Protein AF-A0A2S8FWR8-F1 (afdb_monomer_lite)

Sequence (153 aa):
MHPSSENPFQSPAVLEQIPPRPSEIDSTDDSMPALVALTWMFFLFAATIHAMASVYLRDISLGVAAIVSCGVGFAILYPSVLTWGLGLSYSFLMVLVMLALSAITYVGPRPPVIFEMPPLVLYLLIVFLLFQTSRRYYFDAPKHLEPKEPVES

Structure (mmCIF, N/CA/C/O backbone):
data_AF-A0A2S8FWR8-F1
#
_entry.id   AF-A0A2S8FWR8-F1
#
loop_
_atom_site.group_PDB
_atom_site.id
_atom_site.type_symbol
_atom_site.label_atom_id
_atom_site.label_alt_id
_atom_site.label_comp_id
_atom_site.label_asym_id
_atom_site.label_entity_id
_atom_site.label_seq_id
_atom_site.pdbx_PDB_ins_code
_atom_site.Cartn_x
_atom_site.Cartn_y
_atom_site.Cartn_z
_atom_site.occupancy
_atom_site.B_iso_or_equiv
_atom_site.auth_seq_id
_atom_site.auth_comp_id
_atom_site.auth_asym_id
_atom_site.auth_atom_id
_atom_site.pdbx_PDB_model_num
ATOM 1 N N . MET A 1 1 ? 72.124 -26.509 -49.953 1.00 44.00 1 MET A N 1
ATOM 2 C CA . MET A 1 1 ? 70.662 -26.481 -50.162 1.00 44.00 1 MET A CA 1
ATOM 3 C C . MET A 1 1 ? 70.010 -26.877 -48.850 1.00 44.00 1 MET A C 1
ATOM 5 O O . MET A 1 1 ? 70.086 -28.040 -48.485 1.00 44.00 1 MET A O 1
ATOM 9 N N . HIS A 1 2 ? 69.476 -25.908 -48.110 1.00 43.12 2 HIS A N 1
ATOM 10 C CA . HIS A 1 2 ? 68.665 -26.151 -46.915 1.00 43.12 2 HIS A CA 1
ATOM 11 C C . HIS A 1 2 ? 67.205 -25.885 -47.292 1.00 43.12 2 HIS A C 1
ATOM 13 O O . HIS A 1 2 ? 66.949 -24.821 -47.856 1.00 43.12 2 HIS A O 1
ATOM 19 N N . PRO A 1 3 ? 66.257 -26.791 -47.013 1.00 49.66 3 PRO A N 1
ATOM 20 C CA . PRO A 1 3 ? 64.853 -26.427 -47.047 1.00 49.66 3 PRO A CA 1
ATOM 21 C C . PRO A 1 3 ? 64.545 -25.597 -45.795 1.00 49.66 3 PRO A C 1
ATOM 23 O O . PRO A 1 3 ? 64.780 -26.039 -44.670 1.00 49.66 3 PRO A O 1
ATOM 26 N N . SER A 1 4 ? 64.051 -24.379 -45.995 1.00 58.84 4 SER A N 1
ATOM 27 C CA . SER A 1 4 ? 63.368 -23.599 -44.967 1.00 58.84 4 SER A CA 1
ATOM 28 C C . SER A 1 4 ? 62.099 -24.353 -44.574 1.00 58.84 4 SER A C 1
ATOM 30 O O . SER A 1 4 ? 61.191 -24.508 -45.387 1.00 58.84 4 SER A O 1
ATOM 32 N N . SER A 1 5 ? 62.067 -24.889 -43.352 1.00 56.16 5 SER A N 1
ATOM 33 C CA . SER A 1 5 ? 60.892 -25.564 -42.810 1.00 56.16 5 SER A CA 1
ATOM 34 C C . SER A 1 5 ? 59.807 -24.527 -42.523 1.00 56.16 5 SER A C 1
ATOM 36 O O . SER A 1 5 ? 59.793 -23.910 -41.456 1.00 56.16 5 SER A O 1
ATOM 38 N N . GLU A 1 6 ? 58.906 -24.316 -43.476 1.00 58.00 6 GLU A N 1
ATOM 39 C CA . GLU A 1 6 ? 57.635 -23.657 -43.200 1.00 58.00 6 GLU A CA 1
ATOM 40 C C . GLU A 1 6 ? 56.810 -24.604 -42.332 1.00 58.00 6 GLU A C 1
ATOM 42 O O . GLU A 1 6 ? 56.385 -25.679 -42.755 1.00 58.00 6 GLU A O 1
ATOM 47 N N . ASN A 1 7 ? 56.697 -24.250 -41.056 1.00 57.53 7 ASN A N 1
ATOM 48 C CA . ASN A 1 7 ? 55.927 -25.003 -40.087 1.00 57.53 7 ASN A CA 1
ATOM 49 C C . ASN A 1 7 ? 54.440 -24.954 -40.498 1.00 57.53 7 ASN A C 1
ATOM 51 O O . ASN A 1 7 ? 53.860 -23.868 -40.500 1.00 57.53 7 ASN A O 1
ATOM 55 N N . PRO A 1 8 ? 53.792 -26.094 -40.797 1.00 55.66 8 PRO A N 1
ATOM 56 C CA . PRO A 1 8 ? 52.405 -26.120 -41.263 1.00 55.66 8 PRO A CA 1
ATOM 57 C C . PRO A 1 8 ? 51.387 -25.779 -40.160 1.00 55.66 8 PRO A C 1
ATOM 59 O O . PRO A 1 8 ? 50.192 -25.714 -40.431 1.00 55.66 8 PRO A O 1
ATOM 62 N N . PHE A 1 9 ? 51.844 -25.555 -38.922 1.00 57.25 9 PHE A N 1
ATOM 63 C CA . PHE A 1 9 ? 51.018 -25.159 -37.778 1.00 57.25 9 PHE A CA 1
ATOM 64 C C . PHE A 1 9 ? 51.072 -23.658 -37.465 1.00 57.25 9 PHE A C 1
ATOM 66 O O . PHE A 1 9 ? 50.630 -23.242 -36.394 1.00 57.25 9 PHE A O 1
ATOM 73 N N . GLN A 1 10 ? 51.604 -22.825 -38.364 1.00 57.72 10 GLN A N 1
ATOM 74 C CA . GLN A 1 10 ? 51.436 -21.376 -38.257 1.00 57.72 10 GLN A CA 1
ATOM 75 C C . GLN A 1 10 ? 49.997 -21.007 -38.641 1.00 57.72 10 GLN A C 1
ATOM 77 O O . GLN A 1 10 ? 49.694 -20.640 -39.773 1.00 57.72 10 GLN A O 1
ATOM 82 N N . SER A 1 11 ? 49.087 -21.157 -37.679 1.00 61.25 11 SER A N 1
ATOM 83 C CA . SER A 1 11 ? 47.728 -20.630 -37.757 1.00 61.25 11 SER A CA 1
ATOM 84 C C . SER A 1 11 ? 47.800 -19.135 -38.090 1.00 61.25 11 SER A C 1
ATOM 86 O O . SER A 1 11 ? 48.658 -18.445 -37.524 1.00 61.25 11 SER A O 1
ATOM 88 N N . PRO A 1 12 ? 46.920 -18.602 -38.961 1.00 53.06 12 PRO A N 1
ATOM 89 C CA . PRO A 1 12 ? 46.820 -17.159 -39.129 1.00 53.06 12 PRO A CA 1
ATOM 90 C C . PRO A 1 12 ? 46.587 -16.562 -37.747 1.00 53.06 12 PRO A C 1
ATOM 92 O O . PRO A 1 12 ? 45.851 -17.158 -36.959 1.00 53.06 12 PRO A O 1
ATOM 95 N N . ALA A 1 13 ? 47.255 -15.444 -37.452 1.00 57.47 13 ALA A N 1
ATOM 96 C CA . ALA A 1 13 ? 47.075 -14.699 -36.218 1.00 57.47 13 ALA A CA 1
ATOM 97 C C . ALA A 1 13 ? 45.572 -14.568 -35.961 1.00 57.47 13 ALA A C 1
ATOM 99 O O . ALA A 1 13 ? 44.882 -13.781 -36.610 1.00 57.47 13 ALA A O 1
ATOM 100 N N . VAL A 1 14 ? 45.058 -15.421 -35.072 1.00 48.31 14 VAL A N 1
ATOM 101 C CA . VAL A 1 14 ? 43.722 -15.286 -34.526 1.00 48.31 14 VAL A CA 1
ATOM 102 C C . VAL A 1 14 ? 43.797 -13.923 -33.886 1.00 48.31 14 VAL A C 1
ATOM 104 O O . VAL A 1 14 ? 44.592 -13.732 -32.968 1.00 48.31 14 VAL A O 1
ATOM 107 N N . LEU A 1 15 ? 43.082 -12.961 -34.471 1.00 49.78 15 LEU A N 1
ATOM 108 C CA . LEU A 1 15 ? 42.814 -11.686 -33.836 1.00 49.78 15 LEU A CA 1
ATOM 109 C C . LEU A 1 15 ? 42.424 -12.045 -32.412 1.00 49.78 15 LEU A C 1
ATOM 111 O O . LEU A 1 15 ? 41.361 -12.630 -32.205 1.00 49.78 15 LEU A O 1
ATOM 115 N N . GLU A 1 16 ? 43.328 -11.795 -31.464 1.00 53.28 16 GLU A N 1
ATOM 116 C CA . GLU A 1 16 ? 42.997 -11.799 -30.056 1.00 53.28 16 GLU A CA 1
ATOM 117 C C . GLU A 1 16 ? 41.850 -10.803 -29.967 1.00 53.28 16 GLU A C 1
ATOM 119 O O . GLU A 1 16 ? 42.044 -9.587 -30.024 1.00 53.28 16 GLU A O 1
ATOM 124 N N . GLN A 1 17 ? 40.625 -11.328 -29.958 1.00 53.97 17 GLN A N 1
ATOM 125 C CA . GLN A 1 17 ? 39.458 -10.606 -29.516 1.00 53.97 17 GLN A CA 1
ATOM 126 C C . GLN A 1 17 ? 39.795 -10.260 -28.079 1.00 53.97 17 GLN A C 1
ATOM 128 O O . GLN A 1 17 ? 39.599 -11.060 -27.167 1.00 53.97 17 GLN A O 1
ATOM 133 N N . ILE A 1 18 ? 40.392 -9.083 -27.903 1.00 57.84 18 ILE A N 1
ATOM 134 C CA . ILE A 1 18 ? 40.478 -8.414 -26.622 1.00 57.84 18 ILE A CA 1
ATOM 135 C C . ILE A 1 18 ? 39.043 -8.484 -26.101 1.00 57.84 18 ILE A C 1
ATOM 137 O O . ILE A 1 18 ? 38.155 -7.939 -26.771 1.00 57.84 18 ILE A O 1
ATOM 141 N N . PRO A 1 19 ? 38.773 -9.203 -24.994 1.00 54.94 19 PRO A N 1
ATOM 142 C CA . PRO A 1 19 ? 37.446 -9.187 -24.412 1.00 54.94 19 PRO A CA 1
ATOM 143 C C . PRO A 1 19 ? 37.096 -7.709 -24.241 1.00 54.94 19 PRO A C 1
ATOM 145 O O . PRO A 1 19 ? 37.941 -6.971 -23.711 1.00 54.94 19 PRO A O 1
ATOM 148 N N . PRO A 1 20 ? 35.944 -7.231 -24.746 1.00 53.59 20 PRO A N 1
ATOM 149 C CA . PRO A 1 20 ? 35.567 -5.847 -24.530 1.00 53.59 20 PRO A CA 1
ATOM 150 C C . PRO A 1 20 ? 35.696 -5.586 -23.032 1.00 53.59 20 PRO A C 1
ATOM 152 O O . PRO A 1 20 ? 35.233 -6.386 -22.214 1.00 53.59 20 PRO A O 1
ATOM 155 N N . ARG A 1 21 ? 36.449 -4.537 -22.674 1.00 52.03 21 ARG A N 1
ATOM 156 C CA . ARG A 1 21 ? 36.666 -4.178 -21.271 1.00 52.03 21 ARG A CA 1
ATOM 157 C C . ARG A 1 21 ? 35.293 -4.142 -20.593 1.00 52.03 21 ARG A C 1
ATOM 159 O O . ARG A 1 21 ? 34.388 -3.533 -21.165 1.00 52.03 21 ARG A O 1
ATOM 166 N N . PRO A 1 22 ? 35.116 -4.750 -19.409 1.00 50.12 22 PRO A N 1
ATOM 167 C CA . PRO A 1 22 ? 33.907 -4.569 -18.624 1.00 50.12 22 PRO A CA 1
ATOM 168 C C . PRO A 1 22 ? 33.960 -3.157 -18.037 1.00 50.12 22 PRO A C 1
ATOM 170 O O . PRO A 1 22 ? 34.294 -2.939 -16.878 1.00 50.12 22 PRO A O 1
ATOM 173 N N . SER A 1 23 ? 33.744 -2.165 -18.882 1.00 52.31 23 SER A N 1
ATOM 174 C CA . SER A 1 23 ? 33.634 -0.775 -18.495 1.00 52.31 23 SER A CA 1
ATOM 175 C C . SER A 1 23 ? 32.481 -0.226 -19.308 1.00 52.31 23 SER A C 1
ATOM 177 O O . SER A 1 23 ? 32.641 -0.002 -20.503 1.00 52.31 23 SER A O 1
ATOM 179 N N . GLU A 1 24 ? 31.350 -0.058 -18.618 1.00 47.31 24 GLU A N 1
ATOM 180 C CA . GLU A 1 24 ? 30.100 0.557 -19.085 1.00 47.31 24 GLU A CA 1
ATOM 181 C C . GLU A 1 24 ? 29.115 -0.373 -19.806 1.00 47.31 24 GLU A C 1
ATOM 183 O O . GLU A 1 24 ? 28.686 -0.114 -20.924 1.00 47.31 24 GLU A O 1
ATOM 188 N N . ILE A 1 25 ? 28.679 -1.433 -19.122 1.00 45.97 25 ILE A N 1
ATOM 189 C CA . ILE A 1 25 ? 27.353 -2.014 -19.360 1.00 45.97 25 ILE A CA 1
ATOM 190 C C . ILE A 1 25 ? 26.606 -1.988 -18.017 1.00 45.97 25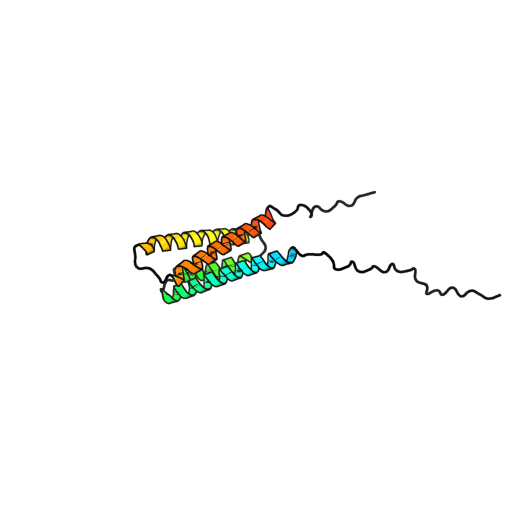 ILE A C 1
ATOM 192 O O . ILE A 1 25 ? 27.119 -2.464 -17.008 1.00 45.97 25 ILE A O 1
ATOM 196 N N . ASP A 1 26 ? 25.437 -1.350 -18.037 1.00 43.81 26 ASP A N 1
ATOM 197 C CA . ASP A 1 26 ? 24.327 -1.461 -17.085 1.00 43.81 26 ASP A CA 1
ATOM 198 C C . ASP A 1 26 ? 24.490 -0.952 -15.645 1.00 43.81 26 ASP A C 1
ATOM 200 O O . ASP A 1 26 ? 24.309 -1.676 -14.678 1.00 43.81 26 ASP A O 1
ATOM 204 N N . SER A 1 27 ? 24.657 0.363 -15.464 1.00 45.38 27 SER A N 1
ATOM 205 C CA . SER A 1 27 ? 24.314 1.006 -14.176 1.00 45.38 27 SER A CA 1
ATOM 206 C C . SER A 1 27 ? 22.838 1.426 -14.069 1.00 45.38 27 SER A C 1
ATOM 208 O O . SER A 1 27 ? 22.417 1.976 -13.049 1.00 45.38 27 SER A O 1
ATOM 210 N N . THR A 1 28 ? 22.030 1.194 -15.110 1.00 47.50 28 THR A N 1
ATOM 211 C CA . THR A 1 28 ? 20.602 1.559 -15.124 1.00 47.50 28 THR A CA 1
ATOM 212 C C . THR A 1 28 ? 19.658 0.378 -14.918 1.00 47.50 28 THR A C 1
ATOM 214 O O . THR A 1 28 ? 18.591 0.595 -14.332 1.00 47.50 28 THR A O 1
ATOM 217 N N . ASP A 1 29 ? 20.064 -0.843 -15.278 1.00 49.62 29 ASP A N 1
ATOM 218 C CA . ASP A 1 29 ? 19.204 -2.033 -15.216 1.00 49.62 29 ASP A CA 1
ATOM 219 C C . ASP A 1 29 ? 19.002 -2.554 -13.776 1.00 49.62 29 ASP A C 1
ATOM 221 O O . ASP A 1 29 ? 17.911 -2.988 -13.412 1.00 49.62 29 ASP A O 1
ATOM 225 N N . ASP A 1 30 ? 19.981 -2.362 -12.883 1.00 54.69 30 ASP A N 1
ATOM 226 C CA . ASP A 1 30 ? 19.901 -2.817 -11.481 1.00 54.69 30 ASP A CA 1
ATOM 227 C C . ASP A 1 30 ? 18.970 -1.973 -10.587 1.00 54.69 30 ASP A C 1
ATOM 229 O O . ASP A 1 30 ? 18.515 -2.414 -9.526 1.00 54.69 30 ASP A O 1
ATOM 233 N N . SER A 1 31 ? 18.653 -0.738 -10.991 1.00 57.00 31 SER A N 1
ATOM 234 C CA . SER A 1 31 ? 17.889 0.190 -10.140 1.00 57.00 31 SER A CA 1
ATOM 235 C C . SER A 1 31 ? 16.383 -0.101 -10.108 1.00 57.00 31 SER A C 1
ATOM 237 O O . SER A 1 31 ? 15.716 0.148 -9.100 1.00 57.00 31 SER A O 1
ATOM 239 N N . MET A 1 32 ? 15.837 -0.656 -11.192 1.00 61.41 32 MET A N 1
ATOM 240 C CA . MET A 1 32 ? 14.412 -0.963 -11.316 1.00 61.41 32 MET A CA 1
ATOM 241 C C . MET A 1 32 ? 13.992 -2.167 -10.451 1.00 61.41 32 MET A C 1
ATOM 243 O O . MET A 1 32 ? 13.024 -2.019 -9.697 1.00 61.41 32 MET A O 1
ATOM 247 N N . PRO A 1 33 ? 14.725 -3.302 -10.442 1.00 76.38 33 PRO A N 1
ATOM 248 C CA . PRO A 1 33 ? 14.468 -4.403 -9.515 1.00 76.38 33 PRO A CA 1
ATOM 249 C C . PRO A 1 33 ? 14.475 -3.957 -8.049 1.00 76.38 33 PRO A C 1
ATOM 251 O O . PRO A 1 33 ? 13.616 -4.376 -7.274 1.00 76.38 33 PRO A O 1
ATOM 254 N N . ALA A 1 34 ? 15.390 -3.055 -7.676 1.00 82.62 34 ALA A N 1
ATOM 255 C CA . ALA A 1 34 ? 15.502 -2.557 -6.307 1.00 82.62 34 ALA A CA 1
ATOM 256 C C . ALA A 1 34 ? 14.284 -1.719 -5.874 1.00 82.62 34 ALA A C 1
ATOM 258 O O . ALA A 1 34 ? 13.757 -1.922 -4.779 1.00 82.62 34 ALA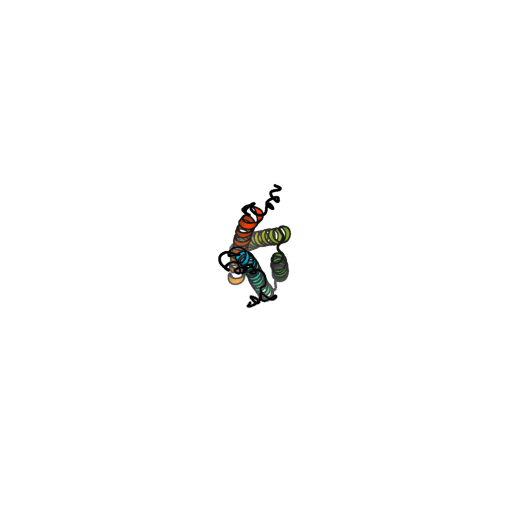 A O 1
ATOM 259 N N . LEU A 1 35 ? 13.799 -0.806 -6.725 1.00 84.56 35 LEU A N 1
ATOM 260 C CA . LEU A 1 35 ? 12.626 0.029 -6.419 1.00 84.56 35 LEU A CA 1
ATOM 261 C C . LEU A 1 35 ? 11.325 -0.782 -6.384 1.00 84.56 35 LEU A C 1
ATOM 263 O O . LEU A 1 35 ? 10.470 -0.548 -5.526 1.00 84.56 35 LEU A O 1
ATOM 267 N N . VAL A 1 36 ? 11.185 -1.765 -7.275 1.00 86.81 36 VAL A N 1
ATOM 268 C CA . VAL A 1 36 ? 10.042 -2.689 -7.284 1.00 86.81 36 VAL A CA 1
ATOM 269 C C . VAL A 1 36 ? 10.033 -3.546 -6.019 1.00 86.81 36 VAL A C 1
ATOM 271 O O . VAL A 1 36 ? 9.008 -3.622 -5.338 1.00 86.81 36 VAL A O 1
ATOM 274 N N . ALA A 1 37 ? 11.183 -4.116 -5.645 1.00 89.25 37 ALA A N 1
ATOM 275 C CA . ALA A 1 37 ? 11.327 -4.879 -4.410 1.00 89.25 37 ALA A CA 1
ATOM 276 C C . ALA A 1 37 ? 11.030 -4.021 -3.172 1.00 89.25 37 ALA A C 1
ATOM 278 O O . ALA A 1 37 ? 10.302 -4.457 -2.282 1.00 89.25 37 ALA A O 1
ATOM 279 N N . LEU A 1 38 ? 11.523 -2.779 -3.128 1.00 92.50 38 LEU A N 1
ATOM 280 C CA . LEU A 1 38 ? 11.227 -1.846 -2.040 1.00 92.50 38 LEU A CA 1
ATOM 281 C C . LEU A 1 38 ? 9.726 -1.546 -1.936 1.00 92.50 38 LEU A C 1
ATOM 283 O O . LEU A 1 38 ? 9.165 -1.541 -0.841 1.00 92.50 38 LEU A O 1
ATOM 287 N N . THR A 1 39 ? 9.061 -1.343 -3.074 1.00 92.69 39 THR A N 1
ATOM 288 C CA . THR A 1 39 ? 7.616 -1.094 -3.115 1.00 92.69 39 THR A CA 1
ATOM 289 C C . THR A 1 39 ? 6.833 -2.303 -2.597 1.00 92.69 39 THR A C 1
ATOM 291 O O . THR A 1 39 ? 5.904 -2.148 -1.802 1.00 92.69 39 THR A O 1
ATOM 294 N N . TRP A 1 40 ? 7.238 -3.517 -2.976 1.00 94.19 40 TRP A N 1
ATOM 295 C CA . TRP A 1 40 ? 6.654 -4.751 -2.448 1.00 94.19 40 TRP A CA 1
ATOM 296 C C . TRP A 1 40 ? 6.846 -4.872 -0.934 1.00 94.19 40 TRP A C 1
ATOM 298 O O . TRP A 1 40 ? 5.891 -5.167 -0.212 1.00 94.19 40 TRP A O 1
ATOM 308 N N . MET A 1 41 ? 8.044 -4.564 -0.432 1.00 95.81 41 MET A N 1
ATOM 309 C CA . MET A 1 41 ? 8.324 -4.556 1.005 1.00 95.81 41 MET A CA 1
ATOM 310 C C . MET A 1 41 ? 7.421 -3.571 1.757 1.00 95.81 41 MET A C 1
ATOM 312 O O . MET A 1 41 ? 6.902 -3.910 2.819 1.00 95.81 41 MET A O 1
ATOM 316 N N . PHE A 1 42 ? 7.162 -2.381 1.208 1.00 96.44 42 PHE A N 1
ATOM 317 C CA . PHE A 1 42 ? 6.221 -1.437 1.817 1.00 96.44 42 PHE A CA 1
ATOM 318 C C . PHE A 1 42 ? 4.782 -1.958 1.844 1.00 96.44 42 PHE A C 1
ATOM 320 O O . PHE A 1 42 ? 4.106 -1.788 2.861 1.00 96.44 42 PHE A O 1
ATOM 327 N N . PHE A 1 43 ? 4.327 -2.648 0.795 1.00 97.12 43 PHE A N 1
ATOM 328 C CA . PHE A 1 43 ? 3.027 -3.322 0.819 1.00 97.12 43 PHE A CA 1
ATOM 329 C C . PHE A 1 43 ? 2.954 -4.414 1.890 1.00 97.12 43 PHE A C 1
ATOM 331 O O . PHE A 1 43 ? 1.950 -4.499 2.596 1.00 97.12 43 PHE A O 1
ATOM 338 N N . LEU A 1 44 ? 4.013 -5.210 2.065 1.00 97.19 44 LEU A N 1
ATOM 339 C CA . LEU A 1 44 ? 4.080 -6.221 3.126 1.00 97.19 44 LEU A CA 1
ATOM 340 C C . LEU A 1 44 ? 4.047 -5.600 4.527 1.00 97.19 44 LEU A C 1
ATOM 342 O O . LEU A 1 44 ? 3.354 -6.109 5.413 1.00 97.19 44 LEU A O 1
ATOM 346 N N . PHE A 1 45 ? 4.752 -4.487 4.739 1.00 96.75 45 PHE A N 1
ATOM 347 C CA . PHE A 1 45 ? 4.690 -3.760 6.007 1.00 96.75 45 PHE A CA 1
ATOM 348 C C . PHE A 1 45 ? 3.285 -3.216 6.277 1.00 96.75 45 PHE A C 1
ATOM 350 O O . PHE A 1 45 ? 2.755 -3.425 7.368 1.00 96.75 45 PHE A O 1
ATOM 357 N N . ALA A 1 46 ? 2.644 -2.589 5.286 1.00 96.38 46 ALA A N 1
ATOM 358 C CA . ALA A 1 46 ? 1.275 -2.096 5.423 1.00 96.38 46 ALA A CA 1
ATOM 359 C C . ALA A 1 46 ? 0.291 -3.240 5.727 1.00 96.38 46 ALA A C 1
ATOM 361 O O . ALA A 1 46 ? -0.517 -3.133 6.653 1.00 96.38 46 ALA A O 1
ATOM 362 N N . ALA A 1 47 ? 0.420 -4.369 5.023 1.00 97.19 47 ALA A N 1
ATOM 363 C CA . ALA A 1 47 ? -0.381 -5.564 5.259 1.00 97.19 47 ALA A CA 1
ATOM 364 C C . ALA A 1 47 ? -0.214 -6.102 6.684 1.00 97.19 47 ALA A C 1
ATOM 366 O O . ALA A 1 47 ? -1.198 -6.420 7.349 1.00 97.19 47 ALA A O 1
ATOM 367 N N . THR A 1 48 ? 1.022 -6.155 7.182 1.00 97.44 48 THR A N 1
ATOM 368 C CA . THR A 1 48 ? 1.316 -6.615 8.545 1.00 97.44 48 THR A CA 1
ATOM 369 C C . THR A 1 48 ? 0.637 -5.726 9.581 1.00 97.44 48 THR A C 1
ATOM 371 O O . THR A 1 48 ? 0.004 -6.227 10.509 1.00 97.44 48 THR A O 1
ATOM 374 N N . ILE A 1 49 ? 0.696 -4.405 9.400 1.00 95.81 49 ILE A N 1
ATOM 375 C CA . ILE A 1 49 ? 0.053 -3.458 10.317 1.00 95.81 49 ILE A CA 1
ATOM 376 C C . ILE A 1 49 ? -1.471 -3.606 10.267 1.00 95.81 49 ILE A C 1
ATOM 378 O O . ILE A 1 49 ? -2.110 -3.628 11.317 1.00 95.81 49 ILE A O 1
ATOM 382 N N . HIS A 1 50 ? -2.061 -3.779 9.082 1.00 95.94 50 HIS A N 1
ATOM 383 C CA . HIS A 1 50 ? -3.491 -4.058 8.942 1.00 95.94 50 HIS A CA 1
ATOM 384 C C . HIS A 1 50 ? -3.907 -5.382 9.590 1.00 95.94 50 HIS A C 1
ATOM 386 O O . HIS A 1 50 ? -4.933 -5.427 10.264 1.00 95.94 50 HIS A O 1
ATOM 392 N N . ALA A 1 51 ? -3.097 -6.435 9.470 1.00 96.75 51 ALA A N 1
ATOM 393 C CA . ALA A 1 51 ? -3.350 -7.711 10.130 1.00 96.75 51 ALA A CA 1
ATOM 394 C C . ALA A 1 51 ? -3.276 -7.578 11.660 1.00 96.75 51 ALA A C 1
ATOM 396 O O . ALA A 1 51 ? -4.167 -8.047 12.367 1.00 96.75 51 ALA A O 1
ATOM 397 N N . MET A 1 52 ? -2.263 -6.875 12.179 1.00 95.81 52 MET A N 1
ATOM 398 C CA . MET A 1 52 ? -2.149 -6.579 13.611 1.00 95.81 52 MET A CA 1
ATOM 399 C C . MET A 1 52 ? -3.348 -5.770 14.116 1.00 95.81 52 MET A C 1
ATOM 401 O O . MET A 1 52 ? -3.930 -6.110 15.146 1.00 95.81 52 MET A O 1
ATOM 405 N N . ALA A 1 53 ? -3.748 -4.734 13.376 1.00 92.06 53 ALA A N 1
ATOM 406 C CA . ALA A 1 53 ? -4.899 -3.904 13.706 1.00 92.06 53 ALA A CA 1
ATOM 407 C C . ALA A 1 53 ? -6.210 -4.705 13.658 1.00 92.06 53 ALA A C 1
ATOM 409 O O . ALA A 1 53 ? -7.047 -4.549 14.541 1.00 92.06 53 ALA A O 1
ATOM 410 N N . SER A 1 54 ? -6.360 -5.615 12.692 1.00 95.38 54 SER A N 1
ATOM 411 C CA . SER A 1 54 ? -7.506 -6.522 12.592 1.00 95.38 54 SER A CA 1
ATOM 412 C C . SER A 1 54 ? -7.651 -7.404 13.829 1.00 95.38 54 SER A C 1
ATOM 414 O O . SER A 1 54 ? -8.735 -7.484 14.401 1.00 95.38 54 SER A O 1
ATOM 416 N N . VAL A 1 55 ? -6.555 -8.008 14.298 1.00 95.19 55 VAL A N 1
ATOM 417 C CA . VAL A 1 55 ? -6.559 -8.847 15.507 1.00 95.19 55 VAL A CA 1
ATOM 418 C C . VAL A 1 55 ? -6.818 -8.014 16.763 1.00 95.19 55 VAL A C 1
ATOM 420 O O . VAL A 1 55 ? -7.623 -8.406 17.607 1.00 95.19 55 VAL A O 1
ATOM 423 N N . TYR A 1 56 ? -6.162 -6.857 16.887 1.00 93.31 56 TYR A N 1
ATOM 424 C CA . TYR A 1 56 ? -6.254 -6.008 18.075 1.00 93.31 56 TYR A CA 1
ATOM 425 C C . TYR A 1 56 ? -7.630 -5.347 18.225 1.00 93.31 56 TYR A C 1
ATOM 427 O O . TYR A 1 56 ? -8.220 -5.376 19.303 1.00 93.31 56 TYR A O 1
ATOM 435 N N . LEU A 1 57 ? -8.156 -4.777 17.140 1.00 90.31 57 LEU A N 1
ATOM 436 C CA . LEU A 1 57 ? -9.447 -4.082 17.115 1.00 90.31 57 LEU A CA 1
ATOM 437 C C . LEU A 1 57 ? -10.624 -5.033 16.853 1.00 90.31 57 LEU A C 1
ATOM 439 O O . LEU A 1 57 ? -11.774 -4.621 16.976 1.00 90.31 57 LEU A O 1
ATOM 443 N N . ARG A 1 58 ? -10.343 -6.300 16.515 1.00 92.00 58 ARG A N 1
ATOM 444 C CA . ARG A 1 58 ? -11.324 -7.310 16.079 1.00 92.00 58 ARG A CA 1
ATOM 445 C C . ARG A 1 58 ? -12.142 -6.863 14.864 1.00 92.00 58 ARG A C 1
ATOM 447 O O . ARG A 1 58 ? -13.310 -7.220 14.731 1.00 92.00 58 ARG A O 1
ATOM 454 N N . ASP A 1 59 ? -11.514 -6.101 13.973 1.00 90.50 59 ASP A N 1
ATOM 455 C CA . ASP A 1 59 ? -12.129 -5.615 12.741 1.00 90.50 59 ASP A CA 1
ATOM 456 C C . ASP A 1 59 ? -11.664 -6.452 11.546 1.00 90.50 59 ASP A C 1
ATOM 458 O O . ASP A 1 59 ? -10.497 -6.426 11.142 1.00 90.50 59 ASP A O 1
ATOM 462 N N . ILE A 1 60 ? -12.597 -7.205 10.969 1.00 94.00 60 ILE A N 1
ATOM 463 C CA . ILE A 1 60 ? -12.357 -8.092 9.826 1.00 94.00 60 ILE A CA 1
ATOM 464 C C . ILE A 1 60 ? -11.989 -7.288 8.571 1.00 94.00 60 ILE A C 1
ATOM 466 O O . ILE A 1 60 ? -11.207 -7.764 7.749 1.00 94.00 60 ILE A O 1
ATOM 470 N N . SER A 1 61 ? -12.485 -6.057 8.436 1.00 92.94 61 SER A N 1
ATOM 471 C CA . SER A 1 61 ? -12.245 -5.199 7.269 1.00 92.94 61 SER A CA 1
ATOM 472 C C . SER A 1 61 ? -10.755 -4.897 7.104 1.00 92.94 61 SER A C 1
ATOM 474 O O . SER A 1 61 ? -10.226 -4.930 5.993 1.00 92.94 61 SER A O 1
ATOM 476 N N . LEU A 1 62 ? -10.048 -4.693 8.222 1.00 93.12 62 LEU A N 1
ATOM 477 C CA . LEU A 1 62 ? -8.594 -4.517 8.237 1.00 93.12 62 LEU A CA 1
ATOM 478 C C . LEU A 1 62 ? -7.862 -5.813 7.855 1.00 93.12 62 LEU A C 1
ATOM 480 O O . LEU A 1 62 ? -6.841 -5.766 7.175 1.00 93.12 62 LEU A O 1
ATOM 484 N N . GLY A 1 63 ? -8.405 -6.978 8.208 1.00 95.25 63 GLY A N 1
ATOM 485 C CA . GLY A 1 63 ? -7.856 -8.273 7.797 1.00 95.25 63 GLY A CA 1
ATOM 486 C C . GLY A 1 63 ? -7.969 -8.490 6.287 1.00 95.25 63 GLY A C 1
ATOM 487 O O . GLY A 1 63 ? -7.015 -8.925 5.644 1.00 95.25 63 GLY A O 1
ATOM 488 N N . VAL A 1 64 ? -9.102 -8.104 5.693 1.00 96.88 64 VAL A N 1
ATOM 489 C CA . VAL A 1 64 ? -9.277 -8.109 4.232 1.00 96.88 64 VAL A CA 1
ATOM 490 C C . VAL A 1 64 ? -8.300 -7.135 3.573 1.00 96.88 64 VAL A C 1
ATOM 492 O O . VAL A 1 64 ? -7.630 -7.509 2.611 1.00 96.88 64 VAL A O 1
ATOM 495 N N . ALA A 1 65 ? -8.154 -5.921 4.116 1.00 95.38 65 ALA A N 1
ATOM 496 C CA . ALA A 1 65 ? -7.188 -4.948 3.612 1.00 95.38 65 ALA A CA 1
ATOM 497 C C . ALA A 1 65 ? -5.750 -5.495 3.636 1.00 95.38 65 ALA A C 1
ATOM 499 O O . ALA A 1 65 ? -5.015 -5.288 2.674 1.00 95.38 65 ALA A O 1
ATOM 500 N N . ALA A 1 66 ? -5.372 -6.256 4.670 1.00 97.12 66 ALA A N 1
ATOM 501 C CA . ALA A 1 66 ? -4.070 -6.917 4.744 1.00 97.12 66 ALA A CA 1
ATOM 502 C C . ALA A 1 66 ? -3.857 -7.940 3.617 1.00 97.12 66 ALA A C 1
ATOM 504 O O . ALA A 1 66 ? -2.826 -7.917 2.945 1.00 97.12 66 ALA A O 1
ATOM 505 N N . ILE A 1 67 ? -4.840 -8.812 3.369 1.00 97.94 67 ILE A N 1
ATOM 506 C CA . ILE A 1 67 ? -4.764 -9.823 2.302 1.00 97.94 67 ILE A CA 1
ATOM 507 C C . ILE A 1 67 ? -4.651 -9.148 0.931 1.00 97.94 67 ILE A C 1
ATOM 509 O O . ILE A 1 67 ? -3.805 -9.530 0.120 1.00 97.94 67 ILE A O 1
ATOM 513 N N . VAL A 1 68 ? -5.465 -8.118 0.684 1.00 97.56 68 VAL A N 1
ATOM 514 C CA . VAL A 1 68 ? -5.427 -7.360 -0.574 1.00 97.56 68 VAL A CA 1
ATOM 515 C C . VAL A 1 68 ? -4.088 -6.638 -0.733 1.00 97.56 68 VAL A C 1
ATOM 517 O O . VAL A 1 68 ? -3.499 -6.712 -1.807 1.00 97.56 68 VAL A O 1
ATOM 520 N N . SER A 1 69 ? -3.557 -6.019 0.327 1.00 97.12 69 SER A N 1
ATOM 521 C CA . SER A 1 69 ? -2.228 -5.392 0.319 1.00 97.12 69 SER A CA 1
ATOM 522 C C . SER A 1 69 ? -1.124 -6.377 -0.059 1.00 97.12 69 SER A C 1
ATOM 524 O O . SER A 1 69 ? -0.291 -6.057 -0.904 1.00 97.12 69 SER A O 1
ATOM 526 N N . CYS A 1 70 ? -1.137 -7.591 0.501 1.00 97.00 70 CYS A N 1
ATOM 527 C CA . CYS A 1 70 ? -0.199 -8.647 0.117 1.00 97.00 70 CYS A CA 1
ATOM 528 C C . CYS A 1 70 ? -0.352 -9.044 -1.357 1.00 97.00 70 CYS A C 1
ATOM 530 O O . CYS A 1 70 ? 0.647 -9.161 -2.063 1.00 97.00 70 CYS A O 1
ATOM 532 N N . GLY A 1 71 ? -1.587 -9.237 -1.832 1.00 97.19 71 GLY A N 1
ATOM 533 C CA . GLY A 1 71 ? -1.860 -9.631 -3.216 1.00 97.19 71 GLY A CA 1
ATOM 534 C C . GLY A 1 71 ? -1.425 -8.573 -4.231 1.00 97.19 71 GLY A C 1
ATOM 535 O O . GLY A 1 71 ? -0.742 -8.893 -5.201 1.00 97.19 71 GLY A O 1
ATOM 536 N N . VAL A 1 72 ? -1.759 -7.305 -3.980 1.00 96.31 72 VAL A N 1
ATOM 537 C CA . VAL A 1 72 ? -1.339 -6.174 -4.820 1.00 96.31 72 VAL A CA 1
ATOM 538 C C . VAL A 1 72 ? 0.176 -5.991 -4.760 1.00 96.31 72 VAL A C 1
ATOM 540 O O . VAL A 1 72 ? 0.813 -5.857 -5.803 1.00 96.31 72 VAL A O 1
ATOM 543 N N . GLY A 1 73 ? 0.769 -6.064 -3.566 1.00 94.50 73 GLY A N 1
ATOM 544 C CA . GLY A 1 73 ? 2.216 -6.014 -3.381 1.00 94.50 73 GLY A CA 1
ATOM 545 C C . GLY A 1 73 ? 2.951 -7.118 -4.139 1.00 94.50 73 GLY A C 1
ATOM 546 O O . GLY A 1 73 ? 4.006 -6.877 -4.711 1.00 94.50 73 GLY A O 1
ATOM 547 N N . PHE A 1 74 ? 2.403 -8.329 -4.180 1.00 94.56 74 PHE A N 1
ATOM 548 C CA . PHE A 1 74 ? 2.981 -9.409 -4.972 1.00 94.56 74 PHE A CA 1
ATOM 549 C C . PHE A 1 74 ? 2.806 -9.163 -6.478 1.00 94.56 74 PHE A C 1
ATOM 551 O O . PHE A 1 74 ? 3.737 -9.372 -7.250 1.00 94.56 74 PHE A O 1
ATOM 558 N N . ALA A 1 75 ? 1.641 -8.667 -6.906 1.00 93.69 75 ALA A N 1
ATOM 559 C CA . ALA A 1 75 ? 1.357 -8.402 -8.315 1.00 93.69 75 ALA A CA 1
ATOM 560 C C . ALA A 1 75 ? 2.300 -7.356 -8.934 1.00 93.69 75 ALA A C 1
ATOM 562 O O . ALA A 1 75 ? 2.681 -7.503 -10.095 1.00 93.69 75 ALA A O 1
ATOM 563 N N . ILE A 1 76 ? 2.717 -6.331 -8.180 1.00 91.06 76 ILE A N 1
ATOM 564 C CA . ILE A 1 76 ? 3.649 -5.304 -8.685 1.00 91.06 76 ILE A CA 1
ATOM 565 C C . ILE A 1 76 ? 5.063 -5.836 -8.966 1.00 91.06 76 ILE A C 1
ATOM 567 O O . ILE A 1 76 ? 5.814 -5.173 -9.676 1.00 91.06 76 ILE A O 1
ATOM 571 N N . LEU A 1 77 ? 5.425 -7.024 -8.461 1.00 89.69 77 LEU A N 1
ATOM 572 C CA . LEU A 1 77 ? 6.682 -7.685 -8.832 1.00 89.69 77 LEU A CA 1
ATOM 573 C C . LEU A 1 77 ? 6.697 -8.077 -10.314 1.00 89.69 77 LEU A C 1
ATOM 575 O O . LEU A 1 77 ? 7.764 -8.230 -10.903 1.00 89.69 77 LEU A O 1
ATOM 579 N N . TYR A 1 78 ? 5.520 -8.230 -10.927 1.00 87.94 78 TYR A N 1
ATOM 580 C CA . TYR A 1 78 ? 5.414 -8.462 -12.356 1.00 87.94 78 TYR A CA 1
ATOM 581 C C . TYR A 1 78 ? 5.592 -7.137 -13.120 1.00 87.94 78 TYR A C 1
ATOM 583 O O . TYR A 1 78 ? 4.836 -6.191 -12.872 1.00 87.94 78 TYR A O 1
ATOM 591 N N . PRO A 1 79 ? 6.547 -7.041 -14.063 1.00 79.06 79 PRO A N 1
ATOM 592 C CA . PRO A 1 79 ? 6.865 -5.800 -14.766 1.00 79.06 79 PRO A CA 1
ATOM 593 C C . PRO A 1 79 ? 5.842 -5.500 -15.877 1.00 79.06 79 PRO A C 1
ATOM 595 O O . PRO A 1 79 ? 6.123 -5.654 -17.061 1.00 79.06 79 PRO A O 1
ATOM 598 N N . SER A 1 80 ? 4.627 -5.084 -15.507 1.00 85.12 80 SER A N 1
ATOM 599 C CA . SER A 1 80 ? 3.557 -4.715 -16.446 1.00 85.12 80 SER A CA 1
ATOM 600 C C . SER A 1 80 ? 2.899 -3.391 -16.073 1.00 85.12 80 SER A C 1
ATOM 602 O O . SER A 1 80 ? 2.577 -3.158 -14.914 1.00 85.12 80 SER A O 1
ATOM 604 N N . VAL A 1 81 ? 2.587 -2.543 -17.057 1.00 84.56 81 VAL A N 1
ATOM 605 C CA . VAL A 1 81 ? 1.852 -1.276 -16.842 1.00 84.56 81 VAL A CA 1
ATOM 606 C C . VAL A 1 81 ? 0.591 -1.491 -16.000 1.00 84.56 81 VAL A C 1
ATOM 608 O O . VAL A 1 81 ? 0.257 -0.675 -15.142 1.00 84.56 81 VAL A O 1
ATOM 611 N N . LEU A 1 82 ? -0.099 -2.613 -16.222 1.00 87.69 82 LEU A N 1
ATOM 612 C CA . LEU A 1 82 ? -1.356 -2.924 -15.553 1.00 87.69 82 LEU A CA 1
ATOM 613 C C . LEU A 1 82 ? -1.161 -3.210 -14.060 1.00 87.69 82 LEU A C 1
ATOM 615 O O . LEU A 1 82 ? -1.934 -2.713 -13.243 1.00 87.69 82 LEU A O 1
ATOM 619 N N . THR A 1 83 ? -0.131 -3.972 -13.686 1.00 9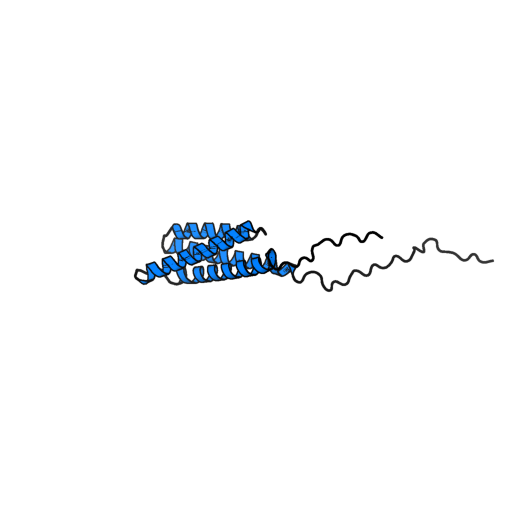0.06 83 THR A N 1
ATOM 620 C CA . THR A 1 83 ? 0.150 -4.285 -12.274 1.00 90.06 83 THR A CA 1
ATOM 621 C C . THR A 1 83 ? 0.638 -3.053 -11.523 1.00 90.06 83 THR A C 1
ATOM 623 O O . THR A 1 83 ? 0.254 -2.836 -10.377 1.00 90.06 83 THR A O 1
ATOM 626 N N . TRP A 1 84 ? 1.390 -2.183 -12.196 1.00 87.56 84 TRP A N 1
ATOM 627 C CA . TRP A 1 84 ? 1.808 -0.887 -11.668 1.00 87.56 84 TRP A CA 1
ATOM 628 C C . TRP A 1 84 ? 0.629 0.061 -11.443 1.00 87.56 84 TRP A C 1
ATOM 630 O O . TRP A 1 84 ? 0.518 0.665 -10.375 1.00 87.56 84 TRP A O 1
ATOM 640 N N . GLY A 1 85 ? -0.277 0.156 -12.420 1.00 90.44 85 GLY A N 1
ATOM 641 C CA . GLY A 1 85 ? -1.518 0.917 -12.293 1.00 90.44 85 GLY A CA 1
ATOM 642 C C . GLY A 1 85 ? -2.390 0.397 -11.152 1.00 90.44 85 GLY A C 1
ATOM 643 O O . GLY A 1 85 ? -2.867 1.188 -10.344 1.00 90.44 85 GLY A O 1
ATOM 644 N N . LEU A 1 86 ? -2.517 -0.929 -11.021 1.00 94.12 86 LEU A N 1
ATOM 645 C CA . LEU A 1 86 ? -3.221 -1.567 -9.907 1.00 94.12 86 LEU A CA 1
ATOM 646 C C . LEU A 1 86 ? -2.604 -1.179 -8.555 1.00 94.12 86 LEU A C 1
ATOM 648 O O . LEU A 1 86 ? -3.333 -0.769 -7.653 1.00 94.12 86 LEU A O 1
ATOM 652 N N . GLY A 1 87 ? -1.275 -1.266 -8.433 1.00 94.12 87 GLY A N 1
ATOM 653 C CA . GLY A 1 87 ? -0.541 -0.837 -7.243 1.00 94.12 87 GLY A CA 1
ATOM 654 C C . GLY A 1 87 ? -0.816 0.622 -6.891 1.00 94.12 87 GLY A C 1
ATOM 655 O O . GLY A 1 87 ? -1.192 0.924 -5.760 1.00 94.12 87 GLY A O 1
ATOM 656 N N . LEU A 1 88 ? -0.713 1.518 -7.875 1.00 94.38 88 LEU A N 1
ATOM 657 C CA . LEU A 1 88 ? -0.906 2.954 -7.683 1.00 94.38 88 LEU A CA 1
ATOM 658 C C . LEU A 1 88 ? -2.347 3.286 -7.273 1.00 94.38 88 LEU A C 1
ATOM 660 O O . LEU A 1 88 ? -2.557 4.015 -6.304 1.00 94.38 88 LEU A O 1
ATOM 664 N N . SER A 1 89 ? -3.339 2.737 -7.980 1.00 95.50 89 SER A N 1
ATOM 665 C CA . SER A 1 89 ? -4.757 2.947 -7.674 1.00 95.50 89 SER A CA 1
ATOM 666 C C . SER A 1 89 ? -5.123 2.414 -6.295 1.00 95.50 89 SER A C 1
ATOM 668 O O . SER A 1 89 ? -5.837 3.086 -5.552 1.00 95.50 89 SER A O 1
ATOM 670 N N . TYR A 1 90 ? -4.613 1.237 -5.928 1.00 96.88 90 TYR A N 1
ATOM 671 C CA . TYR A 1 90 ? -4.861 0.657 -4.616 1.00 96.88 90 TYR A CA 1
ATOM 672 C C . TYR A 1 90 ? -4.229 1.491 -3.496 1.00 96.88 90 TYR A C 1
ATOM 674 O O . TYR A 1 90 ? -4.917 1.835 -2.536 1.00 96.88 90 TYR A O 1
ATOM 682 N N . SER A 1 91 ? -2.961 1.894 -3.624 1.00 96.25 91 SER A N 1
ATOM 683 C CA . SER A 1 91 ? -2.319 2.753 -2.622 1.00 96.25 91 SER A CA 1
ATOM 684 C C . SER A 1 91 ? -3.023 4.098 -2.487 1.00 96.25 91 SER A C 1
ATOM 686 O O . SER A 1 91 ? -3.239 4.557 -1.370 1.00 96.25 91 SER A O 1
ATOM 688 N N . PHE A 1 92 ? -3.442 4.708 -3.597 1.00 96.12 92 PHE A N 1
ATOM 689 C CA . PHE A 1 92 ? -4.188 5.964 -3.565 1.00 96.12 92 PHE A CA 1
ATOM 690 C C . PHE A 1 92 ? -5.547 5.811 -2.869 1.00 96.12 92 PHE A C 1
ATOM 692 O O . PHE A 1 92 ? -5.900 6.623 -2.014 1.00 96.12 92 PHE A O 1
ATOM 699 N N . LEU A 1 93 ? -6.285 4.739 -3.174 1.00 96.69 93 LEU A N 1
ATOM 700 C CA . LEU A 1 93 ? -7.533 4.415 -2.486 1.00 96.69 93 LEU A CA 1
ATOM 701 C C . LEU A 1 93 ? -7.306 4.244 -0.980 1.00 96.69 93 LEU A C 1
ATOM 703 O O . LEU A 1 93 ? -8.055 4.804 -0.184 1.00 96.69 93 LEU A O 1
ATOM 707 N N . MET A 1 94 ? -6.260 3.519 -0.582 1.00 96.06 94 MET A N 1
ATOM 708 C CA . MET A 1 94 ? -5.944 3.312 0.829 1.00 96.06 94 MET A CA 1
ATOM 709 C C . MET A 1 94 ? -5.540 4.609 1.537 1.00 96.06 94 MET A C 1
ATOM 711 O O . MET A 1 94 ? -5.944 4.802 2.680 1.00 96.06 94 MET A O 1
ATOM 715 N N . VAL A 1 95 ? -4.836 5.537 0.874 1.00 95.88 95 VAL A N 1
ATOM 716 C CA . VAL A 1 95 ? -4.602 6.891 1.414 1.00 95.88 95 VAL A CA 1
ATOM 717 C C . VAL A 1 95 ? -5.931 7.587 1.704 1.00 95.88 95 VAL A C 1
ATOM 719 O O . VAL A 1 95 ? -6.121 8.092 2.808 1.00 95.88 95 VAL A O 1
ATOM 722 N N . LEU A 1 96 ? -6.872 7.585 0.754 1.00 95.75 96 LEU A N 1
ATOM 723 C CA . LEU A 1 96 ? -8.182 8.217 0.945 1.00 95.75 96 LEU A CA 1
ATOM 724 C C . LEU A 1 96 ? -8.984 7.562 2.071 1.00 95.75 96 LEU A C 1
ATOM 726 O O . LEU A 1 96 ? -9.566 8.267 2.892 1.00 95.75 96 LEU A O 1
ATOM 730 N N . VAL A 1 97 ? -8.993 6.229 2.135 1.00 92.19 97 VAL A N 1
ATOM 731 C CA . VAL A 1 97 ? -9.669 5.476 3.200 1.00 92.19 97 VAL A CA 1
ATOM 732 C C . VAL A 1 97 ? -9.066 5.815 4.559 1.00 92.19 97 VAL A C 1
ATOM 734 O O . VAL A 1 97 ? -9.810 6.117 5.487 1.00 92.19 97 VAL A O 1
ATOM 737 N N . MET A 1 98 ? -7.737 5.820 4.680 1.00 90.88 98 MET A N 1
ATOM 738 C CA . MET A 1 98 ? -7.055 6.164 5.929 1.00 90.88 98 MET A CA 1
ATOM 739 C C . MET A 1 98 ? -7.364 7.603 6.345 1.00 90.88 98 MET A C 1
ATOM 741 O O . MET A 1 98 ? -7.755 7.817 7.483 1.00 90.88 98 MET A O 1
ATOM 745 N N . LEU A 1 99 ? -7.298 8.572 5.425 1.00 91.50 99 LEU A N 1
ATOM 746 C CA . LEU A 1 99 ? -7.650 9.968 5.710 1.00 91.50 99 LEU A CA 1
ATOM 747 C C . LEU A 1 99 ? -9.119 10.132 6.127 1.00 91.50 99 LEU A C 1
ATOM 749 O O . LEU A 1 99 ? -9.416 10.893 7.048 1.00 91.50 99 LEU A O 1
ATOM 753 N N . ALA A 1 100 ? -10.042 9.418 5.478 1.00 89.38 100 ALA A N 1
ATOM 754 C CA . ALA A 1 100 ? -11.454 9.429 5.844 1.00 89.38 100 ALA A CA 1
ATOM 755 C C . ALA A 1 100 ? -11.672 8.833 7.243 1.00 89.38 100 ALA A C 1
ATOM 757 O O . ALA A 1 100 ? -12.373 9.428 8.061 1.00 89.38 100 ALA A O 1
ATOM 758 N N . LEU A 1 101 ? -11.028 7.703 7.552 1.00 85.44 101 LEU A N 1
ATOM 759 C CA . LEU A 1 101 ? -11.065 7.090 8.882 1.00 85.44 101 LEU A CA 1
ATOM 760 C C . LEU A 1 101 ? -10.468 8.017 9.950 1.00 85.44 101 LEU A C 1
ATOM 762 O O . LEU A 1 101 ? -11.069 8.177 11.016 1.00 85.44 101 LEU A O 1
ATOM 766 N N . SER A 1 102 ? -9.348 8.680 9.657 1.00 85.75 102 SER A N 1
ATOM 767 C CA . SER A 1 102 ? -8.749 9.708 10.513 1.00 85.75 102 SER A CA 1
ATOM 768 C C . SER A 1 102 ? -9.726 10.845 10.799 1.00 85.75 102 SER A C 1
ATOM 770 O O . SER A 1 102 ? -9.899 11.237 11.949 1.00 85.75 102 SER A O 1
ATOM 772 N N . ALA A 1 103 ? -10.397 11.364 9.767 1.00 85.19 103 ALA A N 1
ATOM 773 C CA . ALA A 1 103 ? -11.348 12.463 9.906 1.00 85.19 103 ALA A CA 1
ATOM 774 C C . ALA A 1 103 ? -12.581 12.068 10.736 1.00 85.19 103 ALA A C 1
ATOM 776 O O . ALA A 1 103 ? -13.003 12.827 11.606 1.00 85.19 103 ALA A O 1
ATOM 777 N N . ILE A 1 104 ? -13.131 10.870 10.509 1.00 83.31 104 ILE A N 1
ATOM 778 C CA . ILE A 1 104 ? -14.299 10.356 11.243 1.00 83.31 104 ILE A CA 1
ATOM 779 C C . ILE A 1 104 ? -13.959 10.143 12.722 1.00 83.31 104 ILE A C 1
ATOM 781 O O . ILE A 1 104 ? -14.727 10.518 13.607 1.00 83.31 104 ILE A O 1
ATOM 785 N N . THR A 1 105 ? -12.795 9.558 13.002 1.00 80.00 105 THR A N 1
ATOM 786 C CA . THR A 1 105 ? -12.380 9.227 14.372 1.00 80.00 105 THR A CA 1
ATOM 787 C C . THR A 1 105 ? -11.778 10.410 15.127 1.00 80.00 105 THR A C 1
ATOM 789 O O . THR A 1 105 ? -11.654 10.337 16.347 1.00 80.00 105 THR A O 1
ATOM 792 N N . TYR A 1 106 ? -11.481 11.527 14.453 1.00 77.94 106 TYR A N 1
ATOM 793 C CA . TYR A 1 106 ? -10.985 12.754 15.085 1.00 77.94 106 TYR A CA 1
ATOM 794 C C . TYR A 1 106 ? -11.947 13.317 16.142 1.00 77.94 106 TYR A C 1
ATOM 796 O O . TYR A 1 106 ? -11.509 13.875 17.145 1.00 77.94 106 TYR A O 1
ATOM 804 N N . VAL A 1 107 ? -13.255 13.148 15.931 1.00 75.25 107 VAL A N 1
ATOM 805 C CA . VAL A 1 107 ? -14.315 13.642 16.830 1.00 75.25 107 VAL A CA 1
ATOM 806 C C . VAL A 1 107 ? -14.850 12.528 17.750 1.00 75.25 107 VAL A C 1
ATOM 808 O O . VAL A 1 107 ? -15.739 12.763 18.564 1.00 75.25 107 VAL A O 1
ATOM 811 N N . GLY A 1 108 ? -14.322 11.303 17.642 1.00 69.00 108 GLY A N 1
ATOM 812 C CA . GLY A 1 108 ? -14.854 10.114 18.312 1.00 69.00 108 GLY A CA 1
ATOM 813 C C . GLY A 1 108 ? -13.811 9.293 19.080 1.00 69.00 108 GLY A C 1
ATOM 814 O O . GLY A 1 108 ? -12.691 9.747 19.317 1.00 69.00 108 GLY A O 1
ATOM 815 N N . PRO A 1 109 ? -14.170 8.061 19.491 1.00 67.69 109 PRO A N 1
ATOM 816 C CA . PRO A 1 109 ? -13.232 7.113 20.081 1.00 67.69 109 PRO A CA 1
ATOM 817 C C . PRO A 1 109 ? -12.155 6.757 19.053 1.00 67.69 109 PRO A C 1
ATOM 819 O O . PRO A 1 109 ? -12.431 6.095 18.051 1.00 67.69 109 PRO A O 1
ATOM 822 N N . ARG A 1 110 ? -10.929 7.232 19.282 1.00 66.56 110 ARG A N 1
ATOM 823 C CA . ARG A 1 110 ? -9.838 7.069 18.324 1.00 66.56 110 ARG A CA 1
ATOM 824 C C . ARG A 1 110 ? -9.129 5.726 18.523 1.00 66.56 110 ARG A C 1
ATOM 826 O O . ARG A 1 110 ? -8.734 5.426 19.655 1.00 66.56 110 ARG A O 1
ATOM 833 N N . PRO A 1 111 ? -8.916 4.926 17.462 1.00 70.62 111 PRO A N 1
ATOM 834 C CA . PRO A 1 111 ? -8.010 3.791 17.552 1.00 70.62 111 PRO A CA 1
ATOM 835 C C . PRO A 1 111 ? -6.580 4.273 17.863 1.00 70.62 111 PRO A C 1
ATOM 837 O O . PRO A 1 111 ? -6.246 5.440 17.640 1.00 70.62 111 PRO A O 1
ATOM 840 N N . PRO A 1 112 ? -5.702 3.397 18.378 1.00 75.38 112 PRO A N 1
ATOM 841 C CA . PRO A 1 112 ? -4.306 3.747 18.592 1.00 75.38 112 PRO A CA 1
ATOM 842 C C . PRO A 1 112 ? -3.667 4.311 17.318 1.00 75.38 112 PRO A C 1
ATOM 844 O O . PRO A 1 112 ? -3.720 3.685 16.260 1.00 75.38 112 PRO A O 1
ATOM 847 N N . VAL A 1 113 ? -3.004 5.465 17.440 1.00 77.06 113 VAL A N 1
ATOM 848 C CA . VAL A 1 113 ? -2.368 6.199 16.324 1.00 77.06 113 VAL A CA 1
ATOM 849 C C . VAL A 1 113 ? -1.406 5.315 15.515 1.00 77.06 113 VAL A C 1
ATOM 851 O O . VAL A 1 113 ? -1.240 5.507 14.311 1.00 77.06 113 VAL A O 1
ATOM 854 N N . ILE A 1 114 ? -0.817 4.303 16.161 1.00 77.75 114 ILE A N 1
ATOM 855 C CA . ILE A 1 114 ? 0.074 3.310 15.546 1.00 77.75 114 ILE A CA 1
ATOM 856 C C . ILE A 1 114 ? -0.588 2.462 14.446 1.00 77.75 114 ILE A C 1
ATOM 858 O O . ILE A 1 114 ? 0.121 1.928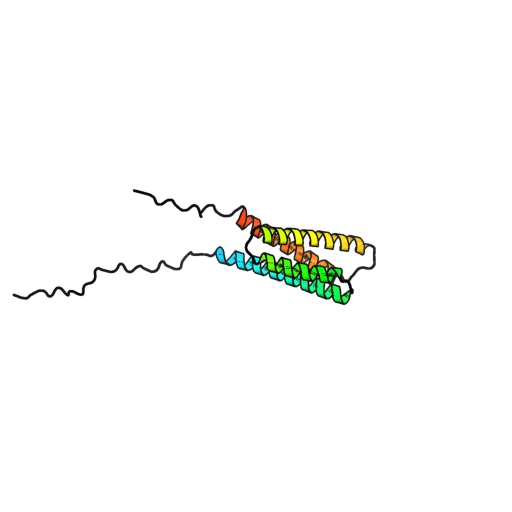 13.601 1.00 77.75 114 ILE A O 1
ATOM 862 N N . PHE A 1 115 ? -1.918 2.338 14.428 1.00 83.62 115 PHE A N 1
ATOM 863 C CA . PHE A 1 115 ? -2.649 1.595 13.393 1.00 83.62 115 PHE A CA 1
ATOM 864 C C . PHE A 1 115 ? -3.156 2.491 12.258 1.00 83.62 115 PHE A C 1
ATOM 866 O O . PHE A 1 115 ? -3.649 1.983 11.256 1.00 83.62 115 PHE A O 1
ATOM 873 N N . GLU A 1 116 ? -3.019 3.809 12.403 1.00 83.25 116 GLU A N 1
ATOM 874 C CA . GLU A 1 116 ? -3.584 4.813 11.498 1.00 83.25 116 GLU A CA 1
ATOM 875 C C . GLU A 1 116 ? -2.478 5.529 10.706 1.00 83.25 116 GLU A C 1
ATOM 877 O O . GLU A 1 116 ? -2.456 5.500 9.476 1.00 83.25 116 GLU A O 1
ATOM 882 N N . MET A 1 117 ? -1.503 6.120 11.408 1.00 87.56 117 MET A N 1
ATOM 883 C CA . MET A 1 117 ? -0.461 6.941 10.782 1.00 87.56 117 MET A CA 1
ATOM 884 C C . MET A 1 117 ? 0.567 6.130 9.982 1.00 87.56 117 MET A C 1
ATOM 886 O O . MET A 1 117 ? 0.882 6.531 8.862 1.00 87.56 117 MET A O 1
ATOM 890 N N . PRO A 1 118 ? 1.107 5.000 10.483 1.00 92.31 118 PRO A N 1
ATOM 891 C CA . PRO A 1 118 ? 2.129 4.272 9.738 1.00 92.31 118 PRO A CA 1
ATOM 892 C C . PRO A 1 118 ? 1.636 3.705 8.394 1.00 92.31 118 PRO A C 1
ATOM 894 O O . PRO A 1 118 ? 2.332 3.922 7.402 1.00 92.31 118 PRO A O 1
ATOM 897 N N . PRO A 1 119 ? 0.449 3.065 8.284 1.00 91.19 119 PRO A N 1
ATOM 898 C CA . PRO A 1 119 ? -0.079 2.652 6.984 1.00 91.19 119 PRO A CA 1
ATOM 899 C C . PRO A 1 119 ? -0.276 3.831 6.031 1.00 91.19 119 PRO A C 1
ATOM 901 O O . PRO A 1 119 ? 0.100 3.734 4.868 1.00 91.19 119 PRO A O 1
ATOM 904 N N . LEU A 1 120 ? -0.799 4.963 6.518 1.00 93.44 120 LEU A N 1
ATOM 905 C CA . LEU A 1 120 ? -0.975 6.168 5.705 1.00 93.44 120 LEU A CA 1
ATOM 906 C C . LEU A 1 120 ? 0.356 6.652 5.111 1.00 93.44 120 LEU A C 1
ATOM 908 O O . LEU A 1 120 ? 0.443 6.900 3.909 1.00 93.44 120 LEU A O 1
ATOM 912 N N . VAL A 1 121 ? 1.403 6.741 5.936 1.00 95.38 121 VAL A N 1
ATOM 913 C CA . VAL A 1 121 ? 2.747 7.126 5.481 1.00 95.38 121 VAL A CA 1
ATOM 914 C C . VAL A 1 121 ? 3.290 6.117 4.469 1.00 95.38 121 VAL A C 1
ATOM 916 O O . VAL A 1 121 ? 3.804 6.523 3.430 1.00 95.38 121 VAL A O 1
ATOM 919 N N . LEU A 1 122 ? 3.135 4.814 4.722 1.00 95.69 122 LEU A N 1
ATOM 920 C CA . LEU A 1 122 ? 3.570 3.770 3.791 1.00 95.69 122 LEU A CA 1
ATOM 921 C C . LEU A 1 122 ? 2.872 3.892 2.434 1.00 95.69 122 LEU A C 1
ATOM 923 O O . LEU A 1 122 ? 3.548 3.861 1.409 1.00 95.69 122 LEU A O 1
ATOM 927 N N . TYR A 1 123 ? 1.553 4.096 2.397 1.00 96.50 123 TYR A N 1
ATOM 928 C CA . TYR A 1 123 ? 0.842 4.258 1.128 1.00 96.50 123 TYR A CA 1
ATOM 929 C C . TYR A 1 123 ? 1.239 5.532 0.381 1.00 96.50 123 TYR A C 1
ATOM 931 O O . TYR A 1 123 ? 1.361 5.488 -0.841 1.00 96.50 123 TYR A O 1
ATOM 939 N N . LEU A 1 124 ? 1.512 6.642 1.077 1.00 95.69 124 LEU A N 1
ATOM 940 C CA . LEU A 1 124 ? 2.054 7.850 0.444 1.00 95.69 124 LEU A CA 1
ATOM 941 C C . LEU A 1 124 ? 3.439 7.602 -0.172 1.00 95.69 124 LEU A C 1
ATOM 943 O O . LEU A 1 124 ? 3.695 8.030 -1.299 1.00 95.69 124 LEU A O 1
ATOM 947 N N . LEU A 1 125 ? 4.315 6.875 0.531 1.00 95.06 125 LEU A N 1
ATOM 948 C CA . LEU A 1 125 ? 5.630 6.493 0.008 1.00 95.06 125 LEU A CA 1
ATOM 949 C C . LEU A 1 125 ? 5.509 5.565 -1.204 1.00 95.06 125 LEU A C 1
ATOM 951 O O . LEU A 1 125 ? 6.210 5.769 -2.193 1.00 95.06 125 LEU A O 1
ATOM 955 N N . ILE A 1 126 ? 4.595 4.591 -1.167 1.00 94.94 126 ILE A N 1
ATOM 956 C CA . ILE A 1 126 ? 4.319 3.704 -2.304 1.00 94.94 126 ILE A CA 1
ATOM 957 C C . ILE A 1 126 ? 3.824 4.509 -3.509 1.00 94.94 126 ILE A C 1
ATOM 959 O O . ILE A 1 126 ? 4.330 4.315 -4.611 1.00 94.94 126 ILE A O 1
ATOM 963 N N . VAL A 1 127 ? 2.881 5.441 -3.317 1.00 94.25 127 VAL A N 1
ATOM 964 C CA . VAL A 1 127 ? 2.396 6.317 -4.397 1.00 94.25 127 VAL A CA 1
ATOM 965 C C . VAL A 1 127 ? 3.552 7.101 -5.012 1.00 94.25 127 VAL A C 1
ATOM 967 O O . VAL A 1 127 ? 3.687 7.133 -6.234 1.00 94.25 127 VAL A O 1
ATOM 970 N N . PHE A 1 128 ? 4.410 7.697 -4.184 1.00 92.81 128 PHE A N 1
ATOM 971 C CA . PHE A 1 128 ? 5.561 8.457 -4.661 1.00 92.81 128 PHE A CA 1
ATOM 972 C C . PHE A 1 128 ? 6.545 7.585 -5.451 1.00 92.81 128 PHE A C 1
ATOM 974 O O . PHE A 1 128 ? 6.959 7.971 -6.544 1.00 92.81 128 PHE A O 1
ATOM 981 N N . LEU A 1 129 ? 6.871 6.392 -4.945 1.00 90.75 129 LEU A N 1
ATOM 982 C CA . LEU A 1 129 ? 7.745 5.437 -5.628 1.00 90.75 129 LEU A CA 1
ATOM 983 C C . LEU A 1 129 ? 7.162 4.991 -6.969 1.00 90.75 129 LEU A C 1
ATOM 985 O O . LEU A 1 129 ? 7.832 5.085 -7.998 1.00 90.75 129 LEU A O 1
ATOM 989 N N . LEU A 1 130 ? 5.904 4.552 -6.989 1.00 88.31 130 LEU A N 1
ATOM 990 C CA . LEU A 1 130 ? 5.247 4.096 -8.212 1.00 88.31 130 LEU A CA 1
ATOM 991 C C . LEU A 1 130 ? 5.131 5.227 -9.241 1.00 88.31 130 LEU A C 1
ATOM 993 O O . LEU A 1 130 ? 5.358 5.001 -10.430 1.00 88.31 130 LEU A O 1
ATOM 997 N N . PHE A 1 131 ? 4.861 6.459 -8.803 1.00 87.62 131 PHE A N 1
ATOM 998 C CA . PHE A 1 131 ? 4.833 7.624 -9.685 1.00 87.62 131 PHE A CA 1
ATOM 999 C C . PHE A 1 131 ? 6.215 7.947 -10.274 1.00 87.62 131 PHE A C 1
ATOM 1001 O O . PHE A 1 131 ? 6.339 8.153 -11.480 1.00 87.62 131 PHE A O 1
ATOM 1008 N N . GLN A 1 132 ? 7.273 7.946 -9.456 1.00 85.19 132 GLN A N 1
ATOM 1009 C CA . GLN A 1 132 ? 8.631 8.192 -9.950 1.00 85.19 132 GLN A CA 1
ATOM 1010 C C . GLN A 1 132 ? 9.085 7.127 -10.946 1.00 85.19 132 GLN A C 1
ATOM 1012 O O . GLN A 1 132 ? 9.605 7.455 -12.015 1.00 85.19 132 GLN A O 1
ATOM 1017 N N . THR A 1 133 ? 8.878 5.855 -10.611 1.00 80.31 133 THR A N 1
ATOM 1018 C CA . THR A 1 133 ? 9.363 4.764 -11.457 1.00 80.31 133 THR A CA 1
ATOM 1019 C C . THR A 1 133 ? 8.546 4.653 -12.750 1.00 80.31 133 THR A C 1
ATOM 1021 O O . THR A 1 133 ? 9.127 4.442 -13.811 1.00 80.31 133 THR A O 1
ATOM 1024 N N . SER A 1 134 ? 7.226 4.888 -12.707 1.00 78.75 134 SER A N 1
ATOM 1025 C CA . SER A 1 134 ? 6.388 4.906 -13.919 1.00 78.75 134 SER A CA 1
ATOM 1026 C C . SER A 1 134 ? 6.750 6.048 -14.869 1.00 78.75 134 SER A C 1
ATOM 1028 O O . SER A 1 134 ? 6.843 5.823 -16.075 1.00 78.75 134 SER A O 1
ATOM 1030 N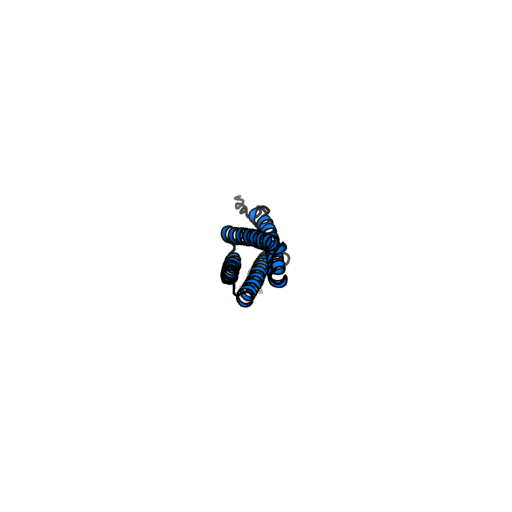 N . ARG A 1 135 ? 7.028 7.251 -14.346 1.00 75.62 135 ARG A N 1
ATOM 1031 C CA . ARG A 1 135 ? 7.499 8.385 -15.152 1.00 75.62 135 ARG A CA 1
ATOM 1032 C C . ARG A 1 135 ? 8.812 8.063 -15.865 1.00 75.62 135 ARG A C 1
ATOM 1034 O O . ARG A 1 135 ? 8.907 8.228 -17.078 1.00 75.62 135 ARG A O 1
ATOM 1041 N N . ARG A 1 136 ? 9.788 7.534 -15.122 1.00 71.50 136 ARG A N 1
ATOM 1042 C CA . ARG A 1 136 ? 11.108 7.183 -15.660 1.00 71.50 136 ARG A CA 1
ATOM 1043 C C . ARG A 1 136 ? 11.042 6.102 -16.743 1.00 71.50 136 ARG A C 1
AT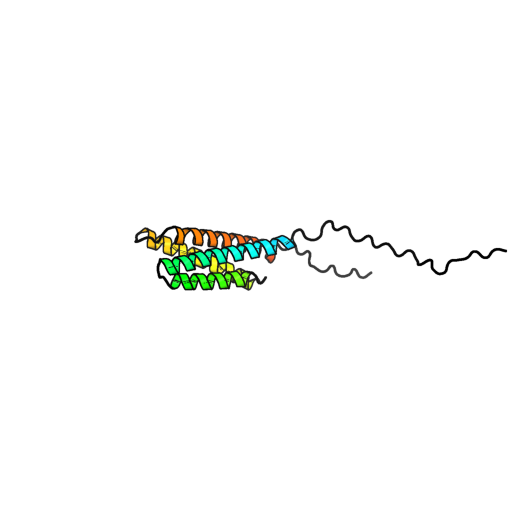OM 1045 O O . ARG A 1 136 ? 11.805 6.170 -17.697 1.00 71.50 136 ARG A O 1
ATOM 1052 N N . TYR A 1 137 ? 10.158 5.117 -16.589 1.00 68.25 137 TYR A N 1
ATOM 1053 C CA . TYR A 1 137 ? 10.145 3.929 -17.446 1.00 68.25 137 TYR A CA 1
ATOM 1054 C C . TYR A 1 137 ? 9.177 4.011 -18.635 1.00 68.25 137 TYR A C 1
ATOM 1056 O O . TYR A 1 137 ? 9.484 3.493 -19.701 1.00 68.25 137 TYR A O 1
ATOM 1064 N N . TYR A 1 138 ? 8.018 4.658 -18.492 1.00 67.44 138 TYR A N 1
ATOM 1065 C CA . TYR A 1 138 ? 7.013 4.696 -19.565 1.00 67.44 138 TYR A CA 1
ATOM 1066 C C . TYR A 1 138 ? 6.975 6.016 -20.338 1.00 67.44 138 TYR A C 1
ATOM 1068 O O . TYR A 1 138 ? 6.508 6.030 -21.474 1.00 67.44 138 TYR A O 1
ATOM 1076 N N . PHE A 1 139 ? 7.450 7.115 -19.745 1.00 66.56 139 PHE A N 1
ATOM 1077 C CA . PHE A 1 139 ? 7.386 8.442 -20.368 1.00 66.56 139 PHE A CA 1
ATOM 1078 C C . PHE A 1 139 ? 8.762 8.970 -20.769 1.00 66.56 139 PHE A C 1
ATOM 1080 O O . PHE A 1 139 ? 8.907 9.500 -21.867 1.00 66.56 139 PHE A O 1
ATOM 1087 N N . ASP A 1 140 ? 9.766 8.778 -19.910 1.00 64.12 140 ASP A N 1
ATOM 1088 C CA . ASP A 1 140 ? 11.126 9.287 -20.123 1.00 64.12 140 ASP A CA 1
ATOM 1089 C C . ASP A 1 140 ? 12.099 8.215 -20.659 1.00 64.12 140 ASP A C 1
ATOM 1091 O O . ASP A 1 140 ? 13.301 8.472 -20.752 1.00 64.12 140 ASP A O 1
ATOM 1095 N N . ALA A 1 141 ? 11.612 7.017 -21.020 1.00 55.72 141 ALA A N 1
ATOM 1096 C CA . ALA A 1 141 ? 12.473 5.968 -21.559 1.00 55.72 141 ALA A CA 1
ATOM 1097 C C . ALA A 1 141 ? 13.177 6.459 -22.838 1.00 55.72 141 ALA A C 1
ATOM 1099 O O . ALA A 1 141 ? 12.508 6.875 -23.792 1.00 55.72 141 ALA A O 1
ATOM 1100 N N . PRO A 1 142 ? 14.521 6.432 -22.882 1.00 53.31 142 PRO A N 1
ATOM 1101 C CA . PRO A 1 142 ? 15.253 6.886 -24.048 1.00 53.31 142 PRO A CA 1
ATOM 1102 C C . PRO A 1 142 ? 14.862 6.040 -25.261 1.00 53.31 142 PRO A C 1
ATOM 1104 O O . PRO A 1 142 ? 14.930 4.813 -25.222 1.00 53.31 142 PRO A O 1
ATOM 1107 N N . LYS A 1 143 ? 14.523 6.700 -26.373 1.00 52.75 143 LYS A N 1
ATOM 1108 C CA . LYS A 1 143 ? 14.216 6.091 -27.685 1.00 52.75 143 LYS A CA 1
ATOM 1109 C C . LYS A 1 143 ? 15.384 5.291 -28.304 1.00 52.75 143 LYS A C 1
ATOM 1111 O O . LYS A 1 143 ? 15.359 4.973 -29.484 1.00 52.75 143 LYS A O 1
ATOM 1116 N N . HIS A 1 144 ? 16.431 4.974 -27.546 1.00 48.38 144 HIS A N 1
ATOM 1117 C CA . HIS A 1 144 ? 17.673 4.371 -28.036 1.00 48.38 144 HIS A CA 1
ATOM 1118 C C . HIS A 1 144 ? 17.584 2.860 -28.310 1.00 48.38 144 HIS A C 1
ATOM 1120 O O . HIS A 1 144 ? 18.593 2.251 -28.646 1.00 48.38 144 HIS A O 1
ATOM 1126 N N . LEU A 1 145 ? 16.387 2.271 -28.220 1.00 51.38 145 LEU A N 1
ATOM 1127 C CA . LEU A 1 145 ? 16.089 0.916 -28.693 1.00 51.38 145 LEU A CA 1
ATOM 1128 C C . LEU A 1 145 ? 15.431 0.906 -30.083 1.00 51.38 145 LEU A C 1
ATOM 1130 O O . LEU A 1 145 ? 14.837 -0.100 -30.463 1.00 51.38 145 LEU A O 1
ATOM 1134 N N . GLU A 1 146 ? 15.517 1.992 -30.859 1.00 51.16 146 GLU A N 1
ATOM 1135 C CA . GLU A 1 146 ? 15.371 1.848 -32.309 1.00 51.16 146 GLU A CA 1
ATOM 1136 C C . GLU A 1 146 ? 16.529 0.962 -32.796 1.00 51.16 146 GLU A C 1
ATOM 1138 O O . GLU A 1 146 ? 17.695 1.330 -32.606 1.00 51.16 146 GLU A O 1
ATOM 1143 N N . PRO A 1 147 ? 16.253 -0.223 -33.377 1.00 52.31 147 PRO A N 1
ATOM 1144 C CA . PRO A 1 147 ? 17.295 -1.006 -34.012 1.00 52.31 147 PRO A CA 1
ATOM 1145 C C . PRO A 1 147 ? 17.903 -0.099 -35.075 1.00 52.31 147 PRO A C 1
ATOM 1147 O O . PRO A 1 147 ? 17.190 0.353 -35.969 1.00 52.31 147 PRO A O 1
ATOM 1150 N N . LYS A 1 148 ? 19.203 0.200 -34.975 1.00 51.25 148 LYS A N 1
ATOM 1151 C CA . LYS A 1 148 ? 19.928 0.739 -36.125 1.00 51.25 148 LYS A CA 1
ATOM 1152 C C . LYS A 1 148 ? 19.670 -0.240 -37.261 1.00 51.25 148 LYS A C 1
ATOM 1154 O O . LYS A 1 148 ? 20.136 -1.379 -37.184 1.00 51.25 148 LYS A O 1
ATOM 1159 N N . GLU A 1 149 ? 18.897 0.182 -38.259 1.00 59.16 149 GLU A N 1
ATOM 1160 C CA . GLU A 1 149 ? 18.802 -0.561 -39.506 1.00 59.16 149 GLU A CA 1
ATOM 1161 C C . GLU A 1 149 ? 20.235 -0.866 -39.957 1.00 59.16 149 GLU A C 1
ATOM 1163 O O . GLU A 1 149 ? 21.111 0.007 -39.844 1.00 59.16 149 GLU A O 1
ATOM 1168 N N . PRO A 1 150 ? 20.522 -2.109 -40.377 1.00 55.00 150 PRO A N 1
ATOM 1169 C CA . PRO A 1 150 ? 21.817 -2.409 -40.945 1.00 55.00 150 PRO A CA 1
ATOM 1170 C C . PRO A 1 150 ? 22.011 -1.451 -42.117 1.00 55.00 150 PRO A C 1
ATOM 1172 O O . PRO A 1 150 ? 21.199 -1.411 -43.037 1.00 55.00 150 PRO A O 1
ATOM 1175 N N . VAL A 1 151 ? 23.061 -0.635 -42.037 1.00 59.12 151 VAL A N 1
ATOM 1176 C CA . VAL A 1 151 ? 23.498 0.191 -43.157 1.00 59.12 151 VAL A CA 1
ATOM 1177 C C . VAL A 1 151 ? 23.903 -0.788 -44.253 1.00 59.12 151 VAL A C 1
ATOM 1179 O O . VAL A 1 151 ? 24.984 -1.376 -44.198 1.00 59.12 151 VAL A O 1
ATOM 1182 N N . GLU A 1 152 ? 22.996 -1.038 -45.194 1.00 59.44 152 GLU A N 1
ATOM 1183 C CA . GLU A 1 152 ? 23.344 -1.691 -46.443 1.00 59.44 152 GLU A CA 1
ATOM 1184 C C . GLU A 1 152 ? 24.160 -0.707 -47.288 1.00 59.44 152 GLU A C 1
ATOM 1186 O O . GLU A 1 152 ? 23.693 0.378 -47.635 1.00 59.44 152 GLU A O 1
ATOM 1191 N N . SER A 1 153 ? 25.373 -1.169 -47.612 1.00 52.97 153 SER A N 1
ATOM 1192 C CA . SER A 1 153 ? 26.357 -0.685 -48.598 1.00 52.97 153 SER A CA 1
ATOM 1193 C C . SER A 1 153 ? 27.046 0.658 -48.360 1.00 52.97 153 SER A C 1
ATOM 1195 O O . SER A 1 153 ? 26.413 1.718 -48.541 1.00 52.97 153 SER A O 1
#

Organism: NCBI:txid124

Secondary structure (DSSP, 8-state):
-------TT---------PPPS-SS-SSTTHHHHHHHHHHHHHHHHHHHHHHHHHHHT-HHHHHHHHHHHHHHHHTTS--HHHHHHHHHHHHHHHHHHHHHHHHHTTS-PPPGGGTHHHHHHHHHHHHHHHHHHIIIIIS--STTS-------

Foldseek 3Di:
DDDDDPPPPPDPPPPPPPPPPPDDDDPPPVVLLVLLVVLLVLLQVLLVLLCVCCVVVVPVVSPVSSVVSNVLSVQSNPPDPVSLVSQLVSLVVVLVVLVVLCVVCVVHPDDPVSSRPSSNVSSVVSNVSSVVSCCVPVPVPDPVPPPPDPPDD

pLDDT: mean 78.49, std 18.12, range [43.12, 97.94]

Radius of gyration: 28.09 Å; chains: 1; bounding box: 86×40×70 Å